Protein AF-A0A942G2S2-F1 (afdb_monomer_lite)

Structure (mmCIF, N/CA/C/O backbone):
data_AF-A0A942G2S2-F1
#
_entry.id   AF-A0A942G2S2-F1
#
loop_
_atom_site.group_PDB
_atom_site.id
_atom_site.type_symbol
_atom_site.label_atom_id
_atom_site.label_alt_id
_atom_site.label_comp_id
_atom_site.label_asym_id
_atom_site.label_entity_id
_atom_site.label_seq_id
_atom_site.pdbx_PDB_ins_code
_atom_site.Cartn_x
_atom_site.Cartn_y
_atom_site.Cartn_z
_atom_site.occupancy
_atom_site.B_iso_or_equiv
_atom_site.auth_seq_id
_atom_site.auth_comp_id
_atom_site.auth_asym_id
_atom_site.auth_atom_id
_atom_site.pdbx_PDB_model_num
ATOM 1 N N . MET A 1 1 ? -4.703 -5.254 -16.992 1.00 57.56 1 MET A N 1
ATOM 2 C CA . MET A 1 1 ? -3.470 -5.361 -17.804 1.00 57.56 1 MET A CA 1
ATOM 3 C C . MET A 1 1 ? -2.293 -5.264 -16.854 1.00 57.56 1 MET A C 1
ATOM 5 O O . MET A 1 1 ? -2.391 -4.515 -15.893 1.00 57.56 1 MET A O 1
ATOM 9 N N . GLY A 1 2 ? -1.262 -6.087 -17.035 1.00 83.12 2 GLY A N 1
ATOM 10 C CA . GLY A 1 2 ? -0.090 -6.071 -16.157 1.00 83.12 2 GLY A CA 1
ATOM 11 C C . GLY A 1 2 ? 0.969 -5.099 -16.661 1.00 83.12 2 GLY A C 1
ATOM 12 O O . GLY A 1 2 ? 1.049 -4.870 -17.865 1.00 83.12 2 GLY A O 1
ATOM 13 N N . PHE A 1 3 ? 1.781 -4.563 -15.753 1.00 90.88 3 PHE A N 1
ATOM 14 C CA . PHE A 1 3 ? 2.975 -3.815 -16.131 1.00 90.88 3 PHE A CA 1
ATOM 15 C C . PHE A 1 3 ? 4.018 -4.747 -16.752 1.00 90.88 3 PHE A C 1
ATOM 17 O O . PHE A 1 3 ? 4.246 -5.866 -16.279 1.00 90.88 3 PHE A O 1
ATOM 24 N N . THR A 1 4 ? 4.699 -4.267 -17.782 1.00 94.56 4 THR A N 1
ATOM 25 C CA . THR A 1 4 ? 5.936 -4.873 -18.271 1.00 94.56 4 THR A CA 1
ATOM 26 C C . THR A 1 4 ? 7.081 -4.637 -17.280 1.00 94.56 4 THR A C 1
ATOM 28 O O . THR A 1 4 ? 7.040 -3.743 -16.432 1.00 94.56 4 THR A O 1
ATOM 31 N N . ARG A 1 5 ? 8.155 -5.433 -17.392 1.00 93.31 5 ARG A N 1
ATOM 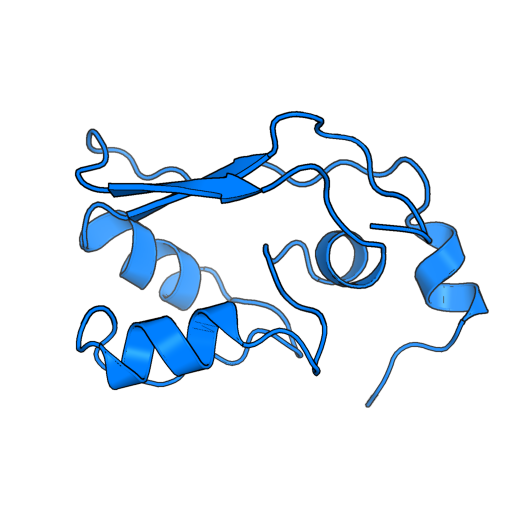32 C CA . ARG A 1 5 ? 9.352 -5.251 -16.551 1.00 93.31 5 ARG A CA 1
ATOM 33 C C . ARG A 1 5 ? 9.973 -3.865 -16.721 1.00 93.31 5 ARG A C 1
ATOM 35 O O . ARG A 1 5 ? 10.416 -3.284 -15.734 1.00 93.31 5 ARG A O 1
ATOM 42 N N . ASP A 1 6 ? 10.003 -3.347 -17.944 1.00 96.06 6 ASP A N 1
ATOM 43 C CA . ASP A 1 6 ? 10.621 -2.053 -18.228 1.00 96.06 6 ASP A CA 1
ATOM 44 C C . ASP A 1 6 ? 9.769 -0.886 -17.728 1.00 96.06 6 ASP A C 1
ATOM 46 O O . ASP A 1 6 ? 10.321 0.089 -17.227 1.00 96.06 6 ASP A O 1
ATOM 50 N N . GLU A 1 7 ? 8.438 -1.000 -17.760 1.00 96.06 7 GLU A N 1
ATOM 51 C CA . GLU A 1 7 ? 7.552 -0.027 -17.109 1.00 96.06 7 GLU A CA 1
ATOM 52 C C . GLU A 1 7 ? 7.775 0.008 -15.596 1.00 96.06 7 GLU A C 1
ATOM 54 O O . GLU A 1 7 ? 7.954 1.086 -15.036 1.00 96.06 7 GLU A O 1
ATOM 59 N N . LEU A 1 8 ? 7.855 -1.154 -14.938 1.00 96.00 8 LEU A N 1
ATOM 60 C CA . LEU A 1 8 ? 8.104 -1.217 -13.493 1.00 96.00 8 LEU A CA 1
ATOM 61 C C . LEU A 1 8 ? 9.457 -0.612 -13.109 1.00 96.00 8 LEU A C 1
ATOM 63 O O . LEU A 1 8 ? 9.557 0.084 -12.100 1.00 96.00 8 LEU A O 1
ATOM 67 N N . ARG A 1 9 ? 10.500 -0.842 -13.912 1.00 96.50 9 ARG A N 1
ATOM 68 C CA . ARG A 1 9 ? 11.844 -0.299 -13.658 1.00 96.50 9 ARG A CA 1
ATOM 69 C C . ARG A 1 9 ? 11.888 1.228 -13.650 1.00 96.50 9 ARG A C 1
ATOM 71 O O . ARG A 1 9 ? 12.732 1.783 -12.957 1.00 96.50 9 ARG A O 1
ATOM 78 N N . ARG A 1 10 ? 10.967 1.914 -14.338 1.00 97.12 10 ARG A N 1
ATOM 79 C CA . ARG A 1 10 ? 10.864 3.388 -14.291 1.00 97.12 10 ARG A CA 1
ATOM 80 C C . ARG A 1 10 ? 10.490 3.921 -12.907 1.00 97.12 10 ARG A C 1
ATOM 82 O O . ARG A 1 10 ? 10.701 5.097 -12.646 1.00 97.12 10 ARG A O 1
ATOM 89 N N . HIS A 1 11 ? 9.958 3.068 -12.034 1.00 97.12 11 HIS A N 1
ATOM 90 C CA . HIS A 1 11 ? 9.612 3.410 -10.656 1.00 97.12 11 HIS A CA 1
ATOM 91 C C . HIS A 1 11 ? 10.700 3.022 -9.648 1.00 97.12 11 HIS A C 1
ATOM 93 O O . HIS A 1 11 ? 10.457 3.056 -8.441 1.00 97.12 11 HIS A O 1
ATOM 99 N N . GLN A 1 12 ? 11.891 2.635 -10.109 1.00 96.56 12 GLN A N 1
ATOM 100 C CA . GLN A 1 12 ? 13.025 2.446 -9.215 1.00 96.56 12 GLN A CA 1
ATOM 101 C C . GLN A 1 12 ? 13.344 3.757 -8.490 1.00 96.56 12 GLN A C 1
ATOM 103 O O . GLN A 1 12 ? 13.274 4.835 -9.072 1.00 96.56 12 GLN A O 1
ATOM 108 N N . ASP A 1 13 ? 13.646 3.651 -7.199 1.00 97.12 13 ASP A N 1
ATOM 109 C CA . ASP A 1 13 ? 13.942 4.774 -6.310 1.00 97.12 13 ASP A CA 1
ATOM 110 C C . ASP A 1 13 ? 12.794 5.768 -6.062 1.00 97.12 13 ASP A C 1
ATOM 112 O O . ASP A 1 13 ? 12.940 6.679 -5.245 1.00 97.12 13 ASP A O 1
ATOM 116 N N . ALA A 1 14 ? 11.622 5.553 -6.669 1.00 97.56 14 ALA A N 1
ATOM 117 C CA . 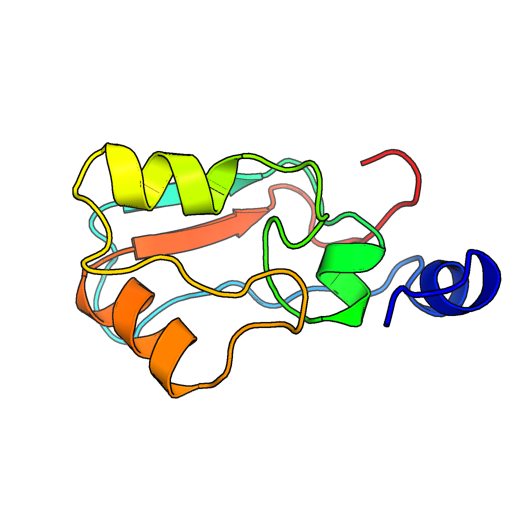ALA A 1 14 ? 10.418 6.303 -6.348 1.00 97.56 14 ALA A CA 1
ATOM 118 C C . ALA A 1 14 ? 9.998 6.067 -4.890 1.00 97.56 14 ALA A C 1
ATOM 120 O O . ALA A 1 14 ? 10.277 5.021 -4.293 1.00 97.56 14 ALA A O 1
ATOM 121 N N . THR A 1 15 ? 9.291 7.040 -4.325 1.00 97.00 15 THR A N 1
ATOM 122 C CA . THR A 1 15 ? 8.696 6.933 -2.994 1.00 97.00 15 THR A CA 1
ATOM 123 C C . THR A 1 15 ? 7.189 6.727 -3.090 1.00 97.00 15 THR A C 1
ATOM 125 O O . THR A 1 15 ? 6.554 7.040 -4.101 1.00 97.00 15 THR A O 1
ATOM 128 N N . VAL A 1 16 ? 6.617 6.156 -2.031 1.00 95.94 16 VAL A N 1
ATOM 129 C CA . VAL A 1 16 ? 5.168 6.018 -1.863 1.00 95.94 16 VAL A CA 1
ATOM 130 C C . VAL A 1 16 ? 4.792 6.715 -0.562 1.00 95.94 16 VAL A C 1
ATOM 132 O O . VAL A 1 16 ? 5.340 6.334 0.475 1.00 95.94 16 VAL A O 1
ATOM 135 N N . PRO A 1 17 ? 3.904 7.724 -0.593 1.00 96.00 17 PRO A N 1
ATOM 136 C CA . PRO A 1 17 ? 3.435 8.383 0.615 1.00 96.00 17 PRO A CA 1
ATOM 137 C C . PRO A 1 17 ? 2.796 7.395 1.590 1.00 96.00 17 PRO A C 1
ATOM 139 O O . PRO A 1 17 ? 2.155 6.416 1.189 1.00 96.00 17 PRO A O 1
ATOM 142 N N . ASP A 1 18 ? 2.937 7.678 2.879 1.00 97.69 18 ASP A N 1
ATOM 143 C CA . ASP A 1 18 ? 2.217 6.939 3.907 1.00 97.69 18 ASP A CA 1
ATOM 144 C C . ASP A 1 18 ? 0.709 7.093 3.705 1.00 97.69 18 ASP A C 1
ATOM 146 O O . ASP A 1 18 ? 0.205 8.173 3.386 1.00 97.69 18 ASP A O 1
ATOM 150 N N . LEU A 1 19 ? -0.025 6.001 3.905 1.00 97.81 19 LEU A N 1
ATOM 151 C CA . LEU A 1 19 ? -1.476 6.053 3.975 1.00 97.81 19 LEU A CA 1
ATOM 152 C C . LEU A 1 19 ? -1.863 6.363 5.417 1.00 97.81 19 LEU A C 1
ATOM 154 O O . LEU A 1 19 ? -1.845 5.476 6.271 1.00 97.81 19 LEU A O 1
ATOM 158 N N . VAL A 1 20 ? -2.211 7.618 5.677 1.00 97.38 20 VAL A N 1
ATOM 159 C CA . VAL A 1 20 ? -2.622 8.106 6.995 1.00 97.38 20 VAL A CA 1
ATOM 160 C C . VAL A 1 20 ? -3.889 8.946 6.874 1.00 97.38 20 VAL A C 1
ATOM 162 O O . VAL A 1 20 ? -4.044 9.731 5.941 1.00 97.38 20 VAL A O 1
ATOM 165 N N . GLY A 1 21 ? -4.818 8.739 7.806 1.00 95.62 21 GLY A N 1
ATOM 166 C CA . GLY A 1 21 ? -6.036 9.539 7.921 1.00 95.62 21 GLY A CA 1
ATOM 167 C C . GLY A 1 21 ? -5.824 10.828 8.706 1.00 95.62 21 GLY A C 1
ATOM 168 O O . GLY A 1 21 ? -4.743 11.092 9.225 1.00 95.62 21 GLY A O 1
ATOM 169 N N . SER A 1 22 ? -6.897 11.604 8.852 1.00 94.88 22 SER A N 1
ATOM 170 C CA . SER A 1 22 ? -6.918 12.794 9.714 1.00 94.88 22 SER A CA 1
ATOM 171 C C . SER A 1 22 ? -6.970 12.461 11.211 1.00 94.88 22 SER A C 1
ATOM 173 O O . SER A 1 22 ? -6.559 13.276 12.034 1.00 94.88 22 SER A O 1
ATOM 175 N N . ALA A 1 23 ? -7.472 11.277 11.574 1.00 94.75 23 ALA A N 1
ATOM 176 C CA . ALA A 1 23 ? -7.536 10.795 12.950 1.00 94.75 23 ALA A CA 1
ATOM 177 C C . ALA A 1 23 ? -6.348 9.870 13.286 1.00 94.75 23 ALA A C 1
ATOM 179 O O . ALA A 1 23 ? -5.831 9.192 12.393 1.00 94.75 23 ALA A O 1
ATOM 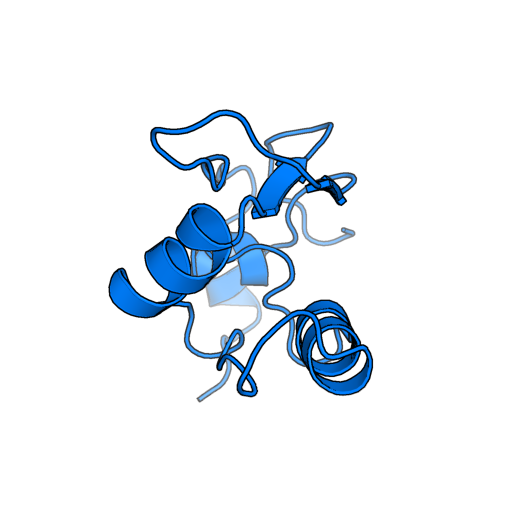180 N N . PRO A 1 24 ? -5.937 9.778 14.568 1.00 97.12 24 PRO A N 1
ATOM 181 C CA . PRO A 1 24 ? -4.908 8.835 14.994 1.00 97.12 24 PRO A CA 1
ATOM 182 C C . PRO A 1 24 ? -5.264 7.384 14.624 1.00 97.12 24 PRO A C 1
ATOM 184 O O . PRO A 1 24 ? -6.394 6.949 14.880 1.00 97.12 24 PRO A O 1
ATOM 187 N N . PRO A 1 25 ? -4.325 6.610 14.051 1.00 97.62 25 PRO A N 1
ATOM 188 C CA . PRO A 1 25 ? -4.595 5.231 13.681 1.00 97.62 25 PRO A CA 1
ATOM 189 C C . PRO A 1 25 ? -4.706 4.335 14.917 1.00 97.62 25 PRO A C 1
ATOM 191 O O . PRO A 1 25 ? -4.026 4.519 15.924 1.00 97.62 25 PRO A O 1
ATOM 194 N N . ARG A 1 26 ? -5.550 3.311 14.805 1.00 97.31 26 ARG A N 1
ATOM 195 C CA . ARG A 1 26 ? -5.697 2.220 15.779 1.00 97.31 26 ARG A CA 1
ATOM 196 C C . ARG A 1 26 ? -4.800 1.033 15.439 1.00 97.31 26 ARG A C 1
ATOM 198 O O . ARG A 1 26 ? -4.449 0.258 16.322 1.00 97.31 26 ARG A O 1
ATOM 205 N N . LEU A 1 27 ? -4.472 0.882 14.159 1.00 96.94 27 LEU A N 1
ATOM 206 C CA . LEU A 1 27 ? -3.636 -0.180 13.623 1.00 96.94 27 LEU A CA 1
ATOM 207 C C . LEU A 1 27 ? -2.726 0.401 12.545 1.00 96.94 27 LEU A C 1
ATOM 209 O O . LEU A 1 27 ? -3.199 1.062 11.621 1.00 96.94 27 LEU A O 1
ATOM 213 N N . VAL A 1 28 ? -1.428 0.129 12.655 1.00 98.25 28 VAL A N 1
ATOM 214 C CA . VAL A 1 28 ? -0.432 0.548 11.668 1.00 98.25 28 VAL A CA 1
ATOM 215 C C . VAL A 1 28 ? 0.222 -0.690 11.079 1.00 98.25 28 VAL A C 1
ATOM 217 O O . VAL A 1 28 ? 0.807 -1.493 11.805 1.00 98.25 28 VAL A O 1
ATOM 220 N N . PHE A 1 29 ? 0.139 -0.836 9.761 1.00 98.31 29 PHE A N 1
ATOM 221 C CA . PHE A 1 29 ? 0.928 -1.820 9.033 1.00 98.31 29 PHE A CA 1
ATOM 222 C C . PHE A 1 29 ? 2.224 -1.183 8.556 1.00 98.31 29 PHE A C 1
ATOM 224 O O . PHE A 1 29 ? 2.208 -0.139 7.905 1.00 98.31 29 PHE A O 1
ATOM 231 N N . VAL A 1 30 ? 3.341 -1.829 8.873 1.00 98.38 30 VAL A N 1
ATOM 232 C CA . VAL A 1 30 ? 4.675 -1.342 8.528 1.00 98.38 30 VAL A CA 1
ATOM 233 C C . VAL A 1 30 ? 5.346 -2.371 7.626 1.00 98.38 30 VAL A C 1
ATOM 235 O O . VAL A 1 30 ? 5.657 -3.478 8.064 1.00 98.38 30 VAL A O 1
ATOM 238 N N . GLY A 1 31 ? 5.522 -2.025 6.353 1.00 97.06 31 GLY A N 1
ATOM 239 C CA . GLY A 1 31 ? 6.340 -2.795 5.418 1.00 97.06 31 GLY A CA 1
ATOM 240 C C . GLY A 1 31 ? 7.831 -2.476 5.563 1.00 97.06 31 GLY A C 1
ATOM 241 O O . GLY A 1 31 ? 8.223 -1.550 6.272 1.00 97.06 31 GLY A O 1
ATOM 242 N N . ILE A 1 32 ? 8.683 -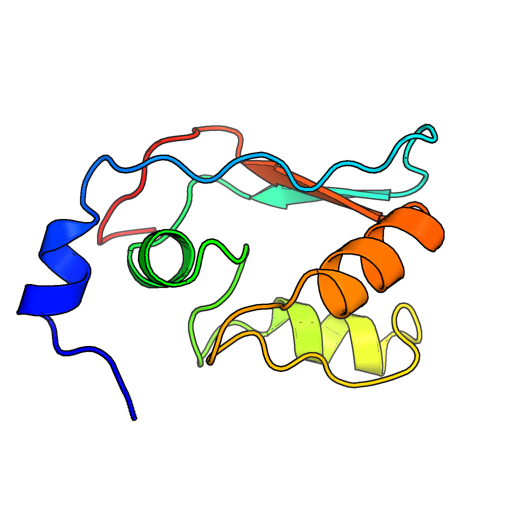3.236 4.872 1.00 97.50 32 ILE A N 1
ATOM 243 C CA . ILE A 1 32 ? 10.127 -2.960 4.830 1.00 97.50 32 ILE A CA 1
ATOM 244 C C . ILE A 1 32 ? 10.380 -1.772 3.902 1.00 97.50 32 ILE A C 1
ATOM 246 O O . ILE A 1 32 ? 10.825 -0.715 4.345 1.00 97.50 32 ILE A O 1
ATOM 250 N N . ASN A 1 33 ? 10.060 -1.943 2.622 1.00 97.62 33 ASN A N 1
ATOM 251 C CA . ASN A 1 33 ? 10.158 -0.923 1.591 1.00 97.62 33 ASN A CA 1
ATOM 252 C C . ASN A 1 33 ? 9.191 -1.251 0.439 1.00 97.62 33 ASN A C 1
ATOM 254 O O . ASN A 1 33 ? 8.797 -2.409 0.274 1.00 97.62 33 ASN A O 1
ATOM 258 N N . PRO A 1 34 ? 8.785 -0.262 -0.371 1.00 97.56 34 PRO A N 1
ATOM 259 C CA . PRO A 1 34 ? 7.873 -0.517 -1.475 1.00 97.56 34 PRO A CA 1
ATOM 260 C C . PRO A 1 34 ? 8.538 -1.330 -2.600 1.00 97.56 34 PRO A C 1
ATOM 262 O O . PRO A 1 34 ? 9.672 -1.078 -3.002 1.00 97.56 34 PRO A O 1
ATOM 265 N N . GLY A 1 35 ? 7.804 -2.292 -3.159 1.00 97.19 35 GLY A N 1
ATOM 266 C CA . GLY A 1 35 ? 8.167 -2.906 -4.438 1.00 97.19 35 GLY A CA 1
ATOM 267 C C . GLY A 1 35 ? 7.818 -2.004 -5.622 1.00 97.19 35 GLY A C 1
ATOM 268 O O . GLY A 1 35 ? 6.999 -1.090 -5.502 1.00 97.19 35 GLY A O 1
ATOM 269 N N . LEU A 1 36 ? 8.375 -2.293 -6.800 1.00 97.06 36 LEU A N 1
ATOM 270 C CA . LEU A 1 36 ? 8.135 -1.481 -8.005 1.00 97.06 36 LEU A CA 1
ATOM 271 C C . LEU A 1 36 ? 6.651 -1.380 -8.387 1.00 97.06 36 LEU A C 1
ATOM 273 O O . LEU A 1 36 ? 6.205 -0.328 -8.830 1.00 97.06 36 LEU A O 1
ATOM 277 N N . TRP A 1 37 ? 5.865 -2.442 -8.176 1.00 96.38 37 TRP A N 1
ATOM 278 C CA . TRP A 1 37 ? 4.419 -2.406 -8.438 1.00 96.38 37 TRP A CA 1
ATOM 279 C C . TRP A 1 37 ? 3.693 -1.445 -7.492 1.00 96.38 37 TRP A C 1
ATOM 281 O O . TRP A 1 37 ? 2.863 -0.656 -7.927 1.00 96.38 37 TRP A O 1
ATOM 291 N N . THR A 1 38 ? 4.042 -1.483 -6.204 1.00 96.81 38 THR A N 1
ATOM 292 C CA . THR A 1 38 ? 3.524 -0.563 -5.181 1.00 96.81 38 THR A CA 1
ATOM 293 C C . THR A 1 38 ? 3.835 0.890 -5.539 1.00 96.81 38 THR A C 1
ATOM 295 O O . THR A 1 38 ? 2.976 1.757 -5.387 1.00 96.81 38 THR A O 1
ATOM 298 N N . ALA A 1 39 ? 5.035 1.153 -6.062 1.00 97.12 39 ALA A N 1
ATOM 299 C CA . ALA A 1 39 ? 5.417 2.477 -6.538 1.00 97.12 39 ALA A CA 1
ATOM 300 C C . ALA A 1 39 ? 4.662 2.894 -7.811 1.00 97.12 39 ALA A C 1
ATOM 302 O O . ALA A 1 39 ? 4.237 4.044 -7.913 1.00 97.12 39 ALA A O 1
ATOM 303 N N . ALA A 1 40 ? 4.436 1.970 -8.746 1.00 96.25 40 ALA A N 1
ATOM 304 C CA . ALA A 1 40 ? 3.697 2.241 -9.977 1.00 96.25 40 ALA A CA 1
ATOM 305 C C . ALA A 1 40 ? 2.225 2.604 -9.722 1.00 96.25 40 ALA A C 1
ATOM 307 O O . ALA A 1 40 ? 1.686 3.492 -10.375 1.00 96.25 40 ALA A O 1
ATOM 308 N N . THR A 1 41 ? 1.578 1.953 -8.753 1.00 95.31 41 THR A N 1
ATOM 309 C CA . THR A 1 41 ? 0.151 2.166 -8.446 1.00 95.31 41 THR A CA 1
ATOM 310 C C . THR A 1 41 ? -0.098 3.101 -7.265 1.00 95.31 41 THR A C 1
ATOM 312 O O . THR A 1 41 ? -1.254 3.334 -6.904 1.00 95.31 41 THR A O 1
ATOM 315 N N . GLN A 1 42 ? 0.964 3.597 -6.617 1.00 95.25 42 GLN A N 1
ATOM 316 C CA . GLN A 1 42 ? 0.882 4.384 -5.378 1.00 95.25 42 GLN A CA 1
ATOM 317 C C . GLN A 1 42 ? -0.058 3.725 -4.349 1.00 95.25 42 GLN A C 1
ATOM 319 O O . GLN A 1 42 ? -0.927 4.359 -3.741 1.00 95.25 42 GLN A O 1
ATOM 324 N N . THR A 1 43 ? 0.074 2.402 -4.231 1.00 96.50 43 THR A N 1
ATOM 325 C CA . THR A 1 43 ? -0.766 1.540 -3.399 1.00 96.50 43 THR A CA 1
ATOM 326 C C . THR A 1 43 ? 0.120 0.542 -2.677 1.00 96.50 43 THR A C 1
ATOM 328 O O . THR A 1 43 ? 0.746 -0.318 -3.295 1.00 96.50 43 THR A O 1
ATOM 331 N N . HIS A 1 44 ? 0.170 0.641 -1.350 1.00 97.06 44 HIS A N 1
ATOM 332 C CA . HIS A 1 44 ? 0.938 -0.284 -0.516 1.00 97.06 44 HIS A CA 1
ATOM 333 C C . HIS A 1 44 ? 0.495 -1.727 -0.753 1.00 97.06 44 HIS A C 1
ATOM 335 O O . HIS A 1 44 ? -0.696 -1.981 -0.904 1.00 97.06 44 HIS A O 1
ATOM 341 N N . PHE A 1 45 ? 1.448 -2.665 -0.775 1.00 96.69 45 PHE A N 1
ATOM 342 C CA . PHE A 1 45 ? 1.206 -4.100 -0.992 1.00 96.69 45 PHE A CA 1
ATOM 343 C C . PHE A 1 45 ? 0.440 -4.447 -2.292 1.00 96.69 45 PHE A C 1
ATOM 345 O O . PHE A 1 45 ? -0.308 -5.425 -2.329 1.00 96.69 45 PHE A O 1
ATOM 352 N N . ALA A 1 46 ? 0.624 -3.674 -3.371 1.00 95.62 46 ALA A N 1
ATOM 353 C CA . ALA A 1 46 ? -0.151 -3.816 -4.613 1.00 95.62 46 ALA A CA 1
ATOM 354 C C . ALA A 1 46 ? 0.194 -5.032 -5.486 1.00 95.62 46 ALA A C 1
ATOM 356 O O . ALA A 1 46 ? -0.587 -5.387 -6.371 1.00 95.62 46 ALA A O 1
ATOM 357 N N . HIS A 1 47 ? 1.355 -5.665 -5.279 1.00 94.44 47 HIS A N 1
ATOM 358 C CA . HIS A 1 47 ? 1.788 -6.771 -6.134 1.00 94.44 47 HIS A CA 1
ATOM 359 C C . HIS A 1 47 ? 0.716 -7.885 -6.181 1.00 94.44 47 HIS A C 1
ATOM 361 O O . HIS A 1 47 ? 0.236 -8.291 -5.119 1.00 94.44 47 HIS A O 1
ATOM 367 N N . PRO A 1 48 ? 0.352 -8.437 -7.358 1.00 92.06 48 PRO A N 1
ATOM 368 C CA . PRO A 1 48 ? -0.769 -9.378 -7.483 1.00 92.06 48 PRO A CA 1
ATOM 369 C C . PRO A 1 48 ? -0.685 -10.601 -6.564 1.00 92.06 48 PRO A C 1
ATOM 371 O O . PRO A 1 48 ? -1.707 -11.042 -6.036 1.00 92.06 48 PRO A O 1
ATOM 374 N N . GLY A 1 49 ? 0.531 -11.116 -6.350 1.00 93.12 49 GLY A N 1
ATOM 375 C CA . GLY A 1 49 ? 0.805 -12.249 -5.460 1.00 93.12 49 GLY A CA 1
ATOM 376 C C . GLY A 1 49 ? 0.846 -11.910 -3.963 1.00 93.12 49 GLY A C 1
ATOM 377 O O . GLY A 1 49 ? 0.943 -12.820 -3.143 1.00 93.12 49 GLY A O 1
ATOM 378 N N . ASN A 1 50 ? 0.785 -10.629 -3.587 1.00 95.38 50 ASN A N 1
ATOM 379 C CA . ASN A 1 50 ? 0.754 -10.224 -2.186 1.00 95.38 50 ASN A CA 1
ATOM 380 C C . ASN A 1 50 ? -0.633 -10.508 -1.579 1.00 95.38 50 ASN A C 1
ATOM 382 O O . ASN A 1 50 ? -1.670 -10.208 -2.175 1.00 95.38 50 ASN A O 1
ATOM 386 N N . ARG A 1 51 ? -0.650 -11.106 -0.381 1.00 95.75 51 ARG A N 1
ATOM 387 C CA . ARG A 1 51 ? -1.869 -11.564 0.305 1.00 95.75 51 ARG A CA 1
ATOM 388 C C . ARG A 1 51 ? -2.448 -10.555 1.297 1.00 95.75 51 ARG A C 1
ATOM 390 O O . ARG A 1 51 ? -3.456 -10.871 1.915 1.00 95.75 51 ARG A O 1
ATOM 397 N N . PHE A 1 52 ? -1.858 -9.368 1.431 1.00 96.19 52 PHE A N 1
ATOM 398 C CA . PHE A 1 52 ? -2.254 -8.358 2.414 1.00 96.19 52 PHE A CA 1
ATOM 399 C C . PHE A 1 52 ? -3.758 -8.031 2.380 1.00 96.19 52 PHE A C 1
ATOM 401 O O . PHE A 1 52 ? -4.468 -8.338 3.333 1.00 96.19 52 PHE A O 1
ATOM 408 N N . TYR A 1 53 ? -4.278 -7.488 1.274 1.00 95.69 53 TYR A N 1
ATOM 409 C CA . TYR A 1 53 ? -5.701 -7.119 1.180 1.00 95.69 53 TYR A CA 1
ATOM 410 C C . TYR A 1 53 ? -6.663 -8.314 1.244 1.00 95.69 53 TYR A C 1
ATOM 412 O O . TYR A 1 53 ? -7.667 -8.207 1.950 1.00 95.69 53 TYR A O 1
ATOM 420 N N . PRO A 1 54 ? -6.387 -9.462 0.584 1.00 95.50 54 PRO A N 1
ATOM 421 C CA . PRO A 1 54 ? -7.181 -10.668 0.803 1.00 95.50 54 PRO A CA 1
ATOM 422 C C . PRO A 1 54 ? -7.245 -11.081 2.279 1.00 95.50 54 PRO A C 1
ATOM 424 O O . PRO A 1 54 ? -8.322 -11.396 2.775 1.00 95.50 54 PRO A O 1
ATOM 427 N N . ALA A 1 55 ? -6.118 -11.038 2.996 1.00 96.31 55 ALA A N 1
ATOM 428 C CA . ALA A 1 55 ? -6.065 -11.390 4.411 1.00 96.31 55 ALA A CA 1
ATOM 429 C C . ALA A 1 55 ? -6.836 -10.394 5.289 1.00 96.31 55 ALA A C 1
ATOM 431 O O . ALA A 1 55 ? -7.559 -10.827 6.182 1.00 96.31 55 ALA A O 1
ATOM 432 N N . LEU A 1 56 ? -6.750 -9.085 5.012 1.00 95.75 56 LEU A N 1
ATOM 433 C CA . LEU A 1 56 ? -7.548 -8.075 5.719 1.00 95.75 56 LEU A CA 1
ATOM 434 C C . LEU A 1 56 ? -9.049 -8.344 5.595 1.00 95.75 56 LEU A C 1
ATOM 436 O O . LEU A 1 56 ? -9.774 -8.264 6.588 1.00 95.75 56 LEU A O 1
ATOM 440 N N . HIS A 1 57 ? -9.510 -8.682 4.391 1.00 96.06 57 HIS A N 1
ATOM 441 C CA . HIS A 1 57 ? -10.920 -8.972 4.168 1.00 96.06 57 HIS A CA 1
ATOM 442 C C . HIS A 1 57 ? -11.354 -10.264 4.868 1.00 96.06 57 HIS A C 1
ATOM 444 O O . HIS A 1 57 ? -12.353 -10.265 5.581 1.00 96.06 57 HIS A O 1
ATOM 450 N N . LEU A 1 58 ? -10.577 -11.346 4.733 1.00 97.44 58 LEU A N 1
ATOM 451 C CA . LEU A 1 58 ? -10.868 -12.626 5.392 1.00 97.44 58 LEU A CA 1
ATOM 452 C C . LEU A 1 58 ? -10.864 -12.519 6.924 1.00 97.44 58 LEU A C 1
ATOM 454 O O . LEU A 1 58 ? -11.614 -13.228 7.587 1.00 97.44 58 LEU A O 1
ATOM 458 N N . ALA A 1 59 ? -10.057 -11.617 7.486 1.00 96.19 59 ALA A N 1
ATOM 459 C CA . ALA A 1 59 ? -10.038 -11.315 8.915 1.00 96.19 59 ALA A CA 1
ATOM 460 C C . ALA A 1 59 ? -11.195 -10.400 9.373 1.00 96.19 59 ALA A C 1
ATOM 462 O O . ALA A 1 59 ? -11.282 -10.077 10.555 1.00 96.19 59 ALA A O 1
ATOM 463 N N . GLY A 1 60 ? -12.061 -9.941 8.462 1.00 95.12 60 GLY A N 1
ATOM 464 C CA . GLY A 1 60 ? -13.165 -9.026 8.766 1.00 95.12 60 GLY A CA 1
ATOM 465 C C . GLY A 1 60 ? -12.739 -7.576 9.030 1.00 95.12 60 GLY A C 1
ATOM 466 O O . GLY A 1 60 ? -13.543 -6.776 9.508 1.00 95.12 60 GLY A O 1
ATOM 467 N N . ILE A 1 61 ? -11.490 -7.210 8.720 1.00 94.50 61 ILE A N 1
ATOM 468 C CA . ILE A 1 61 ? -10.965 -5.852 8.929 1.00 94.50 61 ILE A CA 1
ATOM 469 C C . ILE A 1 61 ? -11.533 -4.890 7.875 1.00 94.50 61 ILE A C 1
ATOM 471 O O . ILE A 1 61 ? -11.899 -3.754 8.198 1.00 94.50 61 ILE A O 1
ATOM 475 N N . THR A 1 62 ? -11.665 -5.347 6.627 1.00 94.25 62 THR A N 1
ATOM 476 C CA . THR A 1 62 ? -12.340 -4.614 5.543 1.00 94.25 62 THR A CA 1
ATOM 477 C C . THR A 1 62 ? -13.670 -5.271 5.180 1.00 94.25 62 THR A C 1
ATOM 479 O O . THR A 1 62 ? -13.796 -6.494 5.155 1.00 94.25 62 THR A O 1
ATOM 482 N N . ASP A 1 63 ? -14.673 -4.453 4.857 1.00 91.25 63 ASP A N 1
ATOM 483 C CA . ASP A 1 63 ? -16.019 -4.897 4.456 1.00 91.25 63 ASP A CA 1
ATOM 484 C C . ASP A 1 63 ? -16.076 -5.508 3.052 1.00 91.25 63 ASP A C 1
ATOM 486 O O . ASP A 1 63 ? -17.022 -6.219 2.724 1.00 91.25 63 ASP A O 1
ATOM 490 N N . ARG A 1 64 ? -15.061 -5.254 2.226 1.00 91.56 64 ARG A N 1
ATOM 491 C CA . ARG A 1 64 ? -14.911 -5.835 0.893 1.00 91.56 64 ARG A CA 1
ATOM 492 C C . ARG A 1 64 ? -13.453 -6.116 0.559 1.00 91.56 64 ARG A C 1
ATOM 494 O O . ARG A 1 64 ? -12.533 -5.634 1.228 1.00 91.56 64 ARG A O 1
ATOM 501 N N . VAL A 1 65 ? -13.260 -6.835 -0.541 1.00 89.94 65 VAL A N 1
ATOM 502 C CA . VAL A 1 65 ? -11.967 -6.935 -1.218 1.00 89.94 65 VAL A CA 1
ATOM 503 C C . VAL A 1 65 ? -11.678 -5.613 -1.935 1.00 89.94 65 VAL A C 1
ATOM 505 O O . VAL A 1 65 ? -12.512 -5.126 -2.696 1.00 89.94 65 VAL A O 1
ATOM 508 N N . LEU A 1 66 ? -10.502 -5.034 -1.687 1.00 92.00 66 LEU A N 1
ATOM 509 C CA . LEU A 1 66 ? -10.005 -3.847 -2.389 1.00 92.00 66 LEU A CA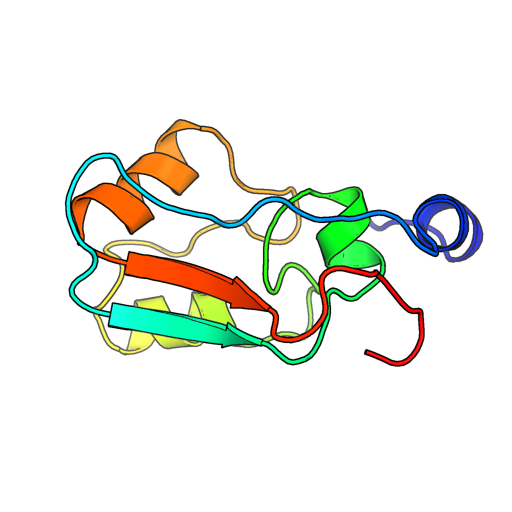 1
ATOM 510 C C . LEU A 1 66 ? -9.151 -4.268 -3.592 1.00 92.00 66 LEU A C 1
ATOM 512 O O . LEU A 1 66 ? -8.288 -5.148 -3.462 1.00 92.00 66 LEU A O 1
ATOM 516 N N . ASP A 1 67 ? -9.358 -3.642 -4.755 1.00 88.06 67 ASP A N 1
ATOM 517 C CA . ASP A 1 67 ? -8.533 -3.913 -5.936 1.00 88.06 67 ASP A CA 1
ATOM 518 C C . ASP A 1 67 ? -7.192 -3.174 -5.866 1.00 88.06 67 ASP A C 1
ATOM 520 O O . ASP A 1 67 ? -6.948 -2.142 -6.482 1.00 88.06 67 ASP A O 1
ATOM 524 N N . ARG A 1 68 ? -6.269 -3.766 -5.114 1.00 91.00 68 ARG A N 1
ATOM 525 C CA . ARG A 1 68 ? -4.887 -3.292 -5.008 1.00 91.00 68 ARG A CA 1
ATOM 526 C C . ARG A 1 68 ? -4.089 -3.320 -6.315 1.00 91.00 68 ARG A C 1
ATOM 528 O O . ARG A 1 68 ? -3.089 -2.615 -6.405 1.00 91.00 68 ARG A O 1
ATOM 535 N N . VAL A 1 69 ? -4.462 -4.160 -7.291 1.00 89.75 69 VAL A N 1
ATOM 536 C CA . VAL A 1 69 ? -3.626 -4.400 -8.483 1.00 89.75 69 VAL A CA 1
ATOM 537 C C . VAL A 1 69 ? -3.750 -3.243 -9.462 1.00 89.75 69 VAL A C 1
ATOM 539 O O . VAL A 1 69 ? -2.732 -2.811 -10.003 1.00 89.75 69 VAL A O 1
ATOM 542 N N . ALA A 1 70 ? -4.971 -2.739 -9.656 1.00 88.50 70 ALA A N 1
ATOM 543 C CA . ALA A 1 70 ? -5.236 -1.521 -10.419 1.00 88.50 70 ALA A CA 1
ATOM 544 C C . ALA A 1 70 ? -4.830 -0.243 -9.658 1.00 88.50 70 ALA A C 1
ATOM 546 O O . ALA A 1 70 ? -4.625 0.803 -10.270 1.00 88.50 70 ALA A O 1
ATOM 547 N N . GLY A 1 71 ? -4.657 -0.357 -8.340 1.00 92.62 71 GLY A N 1
ATOM 548 C CA . GLY A 1 71 ? -4.404 0.752 -7.431 1.00 92.62 71 GLY A CA 1
ATOM 549 C C . GLY A 1 71 ? -5.686 1.196 -6.735 1.00 92.62 71 GLY A C 1
ATOM 550 O O . GLY A 1 71 ? -6.782 1.042 -7.265 1.00 92.62 71 GLY A O 1
ATOM 551 N N . LEU A 1 72 ? -5.543 1.735 -5.526 1.00 94.62 72 LEU A N 1
ATOM 552 C CA . LEU A 1 72 ? -6.680 2.241 -4.764 1.00 94.62 72 LEU A CA 1
ATOM 553 C C . LEU A 1 72 ? -7.072 3.627 -5.261 1.00 94.62 72 LEU A C 1
ATOM 555 O O . LEU A 1 72 ? -6.215 4.495 -5.472 1.00 94.62 72 LEU A O 1
ATOM 559 N N . ASP A 1 73 ? -8.373 3.858 -5.387 1.00 94.56 73 ASP A N 1
ATOM 560 C CA . ASP A 1 73 ? -8.893 5.207 -5.530 1.00 94.56 73 ASP A CA 1
ATOM 561 C C . ASP A 1 73 ? -8.929 5.923 -4.168 1.00 94.56 73 ASP A C 1
ATOM 563 O O . ASP A 1 73 ? -8.548 5.400 -3.117 1.00 94.56 73 ASP A O 1
ATOM 567 N N . GLU A 1 74 ? -9.338 7.181 -4.186 1.00 94.56 74 GLU A N 1
ATOM 568 C CA . GLU A 1 74 ? -9.413 7.991 -2.978 1.00 94.56 74 GLU A CA 1
ATOM 569 C C . GLU A 1 74 ? -10.510 7.509 -2.000 1.00 94.56 74 GLU A C 1
ATOM 571 O O . GLU A 1 74 ? -10.360 7.617 -0.783 1.00 94.56 74 GLU A O 1
ATOM 576 N N . ALA A 1 75 ? -11.603 6.923 -2.495 1.00 94.94 75 ALA A N 1
ATOM 577 C CA . ALA A 1 75 ? -12.646 6.376 -1.632 1.00 94.94 75 ALA A CA 1
ATOM 578 C C . ALA A 1 75 ? -12.185 5.088 -0.928 1.00 94.94 75 ALA A C 1
ATOM 580 O O . ALA A 1 75 ? -12.516 4.875 0.239 1.00 94.94 75 ALA A O 1
ATOM 581 N N . ASP A 1 76 ? -11.399 4.252 -1.603 1.00 95.50 76 ASP A N 1
ATOM 582 C CA . ASP A 1 76 ? -10.758 3.067 -1.042 1.00 95.50 76 ASP A CA 1
ATOM 583 C C . ASP A 1 76 ? -9.726 3.436 0.025 1.00 95.50 76 ASP A C 1
ATOM 585 O O . ASP A 1 76 ? -9.721 2.840 1.105 1.00 95.50 76 ASP A O 1
ATOM 589 N N . ARG A 1 77 ? -8.892 4.455 -0.235 1.00 96.19 77 ARG A N 1
ATOM 590 C CA . ARG A 1 77 ? -7.947 4.992 0.758 1.00 96.19 77 ARG A CA 1
ATOM 591 C C . ARG A 1 77 ? -8.677 5.462 2.012 1.00 96.19 77 ARG A C 1
ATOM 593 O O . ARG A 1 77 ? -8.337 5.013 3.108 1.00 96.19 77 ARG A O 1
ATOM 600 N N . ARG A 1 78 ? -9.732 6.270 1.850 1.00 95.94 78 ARG A N 1
ATOM 601 C CA . ARG A 1 78 ? -10.551 6.739 2.978 1.00 95.94 78 ARG A CA 1
ATOM 602 C C . ARG A 1 78 ? -11.194 5.605 3.762 1.00 95.94 78 ARG A C 1
ATOM 604 O O . ARG A 1 78 ? -11.173 5.622 4.984 1.00 95.94 78 ARG A O 1
ATOM 611 N N . ARG A 1 79 ? -11.692 4.562 3.093 1.00 94.88 79 ARG A N 1
ATOM 612 C CA . ARG A 1 79 ? -12.271 3.391 3.778 1.00 94.88 79 ARG A CA 1
ATOM 613 C C . ARG A 1 79 ? -11.299 2.707 4.733 1.00 94.88 79 ARG A C 1
ATOM 615 O O . ARG A 1 79 ? -11.738 2.183 5.756 1.00 94.88 79 ARG A O 1
ATOM 622 N N . LEU A 1 80 ? -10.010 2.682 4.404 1.00 96.81 80 LEU A N 1
ATOM 623 C CA . LEU A 1 80 ? -8.979 2.159 5.298 1.00 96.81 80 LEU A CA 1
ATOM 624 C C . LEU A 1 80 ? -8.736 3.127 6.459 1.00 96.81 80 LEU A C 1
ATOM 626 O O . LEU A 1 80 ? -8.799 2.724 7.622 1.00 96.81 80 LEU A O 1
ATOM 630 N N . THR A 1 81 ? -8.519 4.407 6.157 1.00 97.56 81 THR A N 1
ATOM 631 C CA . THR A 1 81 ? -8.175 5.403 7.176 1.00 97.56 81 THR A CA 1
ATOM 632 C C . THR A 1 81 ? -9.313 5.676 8.158 1.00 97.56 81 THR A C 1
ATOM 634 O O . THR A 1 81 ? -9.060 5.787 9.354 1.00 97.56 81 THR A O 1
ATOM 637 N N . ASP A 1 82 ? -10.567 5.686 7.702 1.00 95.75 82 ASP A N 1
ATOM 638 C CA . ASP A 1 82 ? -11.762 5.886 8.538 1.00 95.75 82 ASP A CA 1
ATOM 639 C C . ASP A 1 82 ? -11.987 4.718 9.511 1.00 95.75 82 ASP A C 1
ATOM 641 O O . ASP A 1 82 ? -12.594 4.874 10.570 1.00 95.75 82 ASP A O 1
ATOM 645 N N . ARG A 1 83 ? -11.447 3.535 9.191 1.00 95.12 83 ARG A N 1
ATOM 646 C CA . ARG A 1 83 ? -11.406 2.375 10.098 1.00 95.12 83 ARG A CA 1
ATOM 647 C C . ARG A 1 83 ? -10.234 2.432 11.085 1.00 95.12 83 ARG A C 1
ATOM 649 O O . ARG A 1 83 ? -10.068 1.517 11.892 1.00 95.12 83 ARG A O 1
ATOM 656 N N . GLY A 1 84 ? -9.434 3.497 11.047 1.00 97.00 84 GLY A N 1
ATOM 657 C CA . GLY A 1 84 ? -8.245 3.677 11.873 1.00 97.00 84 GLY A CA 1
ATOM 658 C C . GLY A 1 84 ? -7.044 2.862 11.395 1.00 97.00 84 GLY A C 1
ATOM 659 O O . GLY A 1 84 ? -6.179 2.548 12.213 1.00 97.00 84 GLY A O 1
ATOM 660 N N . ILE A 1 85 ? -6.991 2.487 10.114 1.00 97.81 85 ILE A N 1
ATOM 661 C CA . ILE A 1 85 ? -5.849 1.779 9.526 1.00 97.81 85 ILE A CA 1
ATOM 662 C C . ILE A 1 85 ? -4.906 2.798 8.893 1.00 97.81 85 ILE A C 1
ATOM 664 O O . ILE A 1 85 ? -5.321 3.590 8.049 1.00 97.81 85 ILE A O 1
ATOM 668 N N . ALA A 1 86 ? -3.630 2.727 9.261 1.00 98.38 86 ALA A N 1
ATOM 669 C CA . ALA A 1 86 ? -2.546 3.403 8.560 1.00 98.38 86 ALA A CA 1
ATOM 670 C C . ALA A 1 86 ? -1.561 2.390 7.965 1.00 98.38 86 ALA A C 1
ATOM 672 O O . ALA A 1 86 ? -1.427 1.267 8.463 1.00 98.38 86 ALA A O 1
ATOM 673 N N . ILE A 1 87 ? -0.871 2.786 6.895 1.00 98.44 87 ILE A N 1
ATOM 674 C CA . ILE A 1 87 ? 0.141 1.959 6.230 1.00 98.44 87 ILE A CA 1
ATOM 675 C C . ILE A 1 87 ? 1.373 2.803 5.909 1.00 98.44 87 ILE A C 1
ATOM 677 O O . ILE A 1 87 ? 1.255 3.873 5.316 1.00 98.44 87 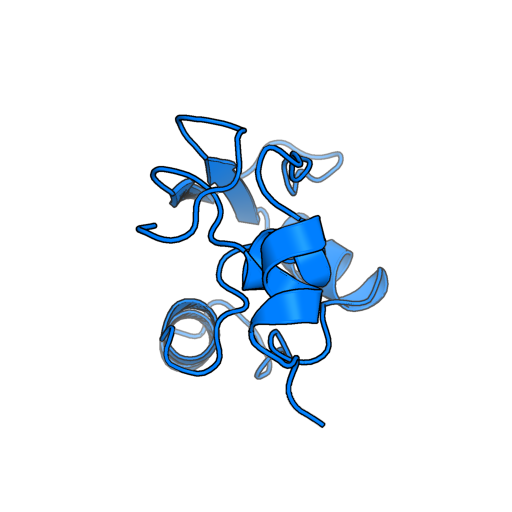ILE A O 1
ATOM 681 N N . THR A 1 88 ? 2.550 2.302 6.274 1.00 98.19 88 THR A N 1
ATOM 682 C CA . THR A 1 88 ? 3.851 2.940 6.027 1.00 98.19 88 THR A CA 1
ATOM 683 C C . THR A 1 88 ? 4.922 1.885 5.724 1.00 98.19 88 THR A C 1
ATOM 685 O O . THR A 1 88 ? 4.660 0.680 5.780 1.00 98.19 88 THR A O 1
ATOM 688 N N . ASN A 1 89 ? 6.139 2.323 5.401 1.00 98.12 89 ASN A N 1
ATOM 689 C CA . ASN A 1 89 ? 7.318 1.474 5.263 1.00 98.12 89 ASN A CA 1
ATOM 690 C C . ASN A 1 89 ? 8.474 2.022 6.105 1.00 98.12 89 ASN A C 1
ATOM 692 O O . ASN A 1 89 ? 8.641 3.233 6.212 1.00 98.12 89 ASN A O 1
ATOM 696 N N . VAL A 1 90 ? 9.322 1.136 6.633 1.00 97.81 90 VAL A N 1
ATOM 697 C CA . VAL A 1 90 ? 10.555 1.535 7.341 1.00 97.81 90 VAL A CA 1
ATOM 698 C C . VAL A 1 90 ? 11.480 2.337 6.421 1.00 97.81 90 VAL A C 1
ATOM 700 O O . VAL A 1 90 ? 12.100 3.310 6.847 1.00 97.81 90 VAL A O 1
ATOM 703 N N . VAL A 1 91 ? 11.572 1.935 5.152 1.00 96.94 91 VAL A N 1
ATOM 704 C CA . VAL A 1 91 ? 12.361 2.614 4.123 1.00 96.94 91 VAL A CA 1
ATOM 705 C C . VAL A 1 91 ? 11.426 3.099 3.010 1.00 96.94 91 VAL A C 1
ATOM 707 O O . VAL A 1 91 ? 10.698 2.294 2.429 1.00 96.94 91 VAL A O 1
ATOM 710 N N . PRO A 1 92 ? 11.461 4.392 2.640 1.00 93.62 92 PRO A N 1
ATOM 711 C CA . PRO A 1 92 ? 10.493 4.956 1.696 1.00 93.62 92 PRO A CA 1
ATOM 712 C C . PRO A 1 92 ? 10.781 4.612 0.227 1.00 93.62 92 PRO A C 1
ATOM 714 O O . PRO A 1 92 ? 9.932 4.835 -0.631 1.00 93.62 92 PRO A O 1
ATOM 717 N N . ARG A 1 93 ? 11.982 4.108 -0.082 1.00 97.19 93 ARG A N 1
ATOM 718 C CA . ARG A 1 93 ? 12.498 3.961 -1.449 1.00 97.19 93 ARG A CA 1
ATOM 719 C C . ARG A 1 93 ? 12.112 2.626 -2.085 1.00 97.19 93 ARG A C 1
ATOM 721 O O . ARG A 1 93 ? 12.338 1.568 -1.495 1.00 97.19 93 ARG A O 1
ATOM 728 N N . ALA A 1 94 ? 11.609 2.675 -3.316 1.00 97.19 94 ALA A N 1
ATOM 729 C CA . ALA A 1 94 ? 11.201 1.485 -4.043 1.00 97.19 94 ALA A CA 1
ATOM 730 C C . ALA A 1 94 ? 12.367 0.710 -4.668 1.00 97.19 94 ALA A C 1
ATOM 732 O O . ALA A 1 94 ? 13.265 1.297 -5.274 1.00 97.19 94 ALA A O 1
ATOM 733 N N . THR A 1 95 ? 12.325 -0.623 -4.570 1.00 96.31 95 THR A N 1
ATOM 734 C CA . THR A 1 95 ? 13.335 -1.513 -5.167 1.00 96.31 95 THR A CA 1
ATOM 735 C C . THR A 1 95 ? 12.701 -2.703 -5.889 1.00 96.31 95 THR A C 1
ATOM 737 O O . THR A 1 95 ? 11.546 -3.066 -5.664 1.00 96.31 95 THR A O 1
ATOM 740 N N . ALA A 1 96 ? 13.470 -3.325 -6.788 1.00 92.31 96 ALA A N 1
ATOM 741 C CA . ALA A 1 96 ? 13.048 -4.519 -7.526 1.00 92.31 96 ALA A CA 1
ATOM 742 C C . ALA A 1 96 ? 13.047 -5.805 -6.682 1.00 92.31 96 ALA A C 1
ATOM 744 O O . ALA A 1 96 ? 12.398 -6.772 -7.068 1.00 92.31 96 ALA A O 1
ATOM 745 N N . ALA A 1 97 ? 13.793 -5.822 -5.574 1.00 89.81 97 ALA A N 1
ATOM 746 C CA . ALA A 1 97 ? 14.006 -6.996 -4.723 1.00 89.81 97 ALA A CA 1
ATOM 747 C C . ALA A 1 97 ? 13.182 -6.969 -3.420 1.00 89.81 97 ALA A C 1
ATOM 749 O O . ALA A 1 97 ? 13.466 -7.754 -2.519 1.00 89.81 97 ALA A O 1
ATOM 750 N N . ALA A 1 98 ? 12.233 -6.034 -3.313 1.00 82.50 98 ALA A N 1
ATOM 751 C CA . ALA A 1 98 ? 11.334 -5.896 -2.168 1.00 82.50 98 ALA A CA 1
ATOM 752 C C . ALA A 1 98 ? 10.349 -7.069 -2.039 1.00 82.50 98 ALA A C 1
ATOM 754 O O . ALA A 1 98 ? 9.942 -7.619 -3.091 1.00 82.50 98 ALA A O 1
#

Radius of gyration: 13.03 Å; chains: 1; bounding box: 30×25×34 Å

pLDDT: mean 94.94, std 4.78, range [57.56, 98.44]

Foldseek 3Di:
DADDPVRLVVLFFPFADKLADPDAAPEEAEAAEAESQCSNQSAGQLDPPRCVQVVCVVVVVAPDRANSPNHHDPVRSCSQNVSRYIYYYPDGGYDNVD

Sequence (98 aa):
MGFTRDELRRHQDATVPDLVGSAPPRLVFVGINPGLWTAATQTHFAHPGNRFYPALHLAGITDRVLDRVAGLDEADRRRLTDRGIAITNVVPRATAAA

Secondary structure (DSSP, 8-state):
-PPPHHHHHTTTT-B---B--SSPPSEEEEESS-BHHHHHHT-TT-STT--HHHHHHHTTSSSS---TTT---HHHHHHHHTTTEEEEESS-B-BTT-